Protein AF-A0A966SC51-F1 (afdb_monomer)

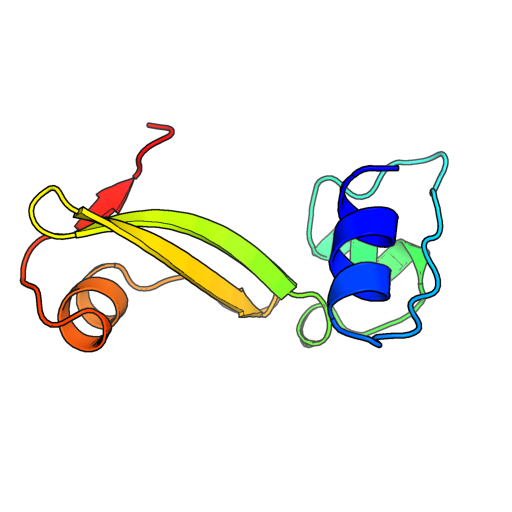Foldseek 3Di:
DVVCVVCVVVVHDDDDDDDPVDDPALVSVCVRVVHDQQPDWDWFWKAAVNRIDTDTHRSPDDDDQCVVNVVVVGGDIGHPVD

Sequence (82 aa):
MRVVEAARALGLNIDVRRFPDGTKTAQDAAAAIGVQVGQIVKSLVFAVDGEIVMAYVSGANQLDEKKLAAAAGGTKCSRVDA

pLDDT: mean 93.93, std 6.85, range [50.06, 97.94]

Structure (mmCIF, N/CA/C/O backbone):
data_AF-A0A966SC51-F1
#
_entry.id   AF-A0A966SC51-F1
#
loop_
_atom_site.group_PDB
_atom_site.id
_ato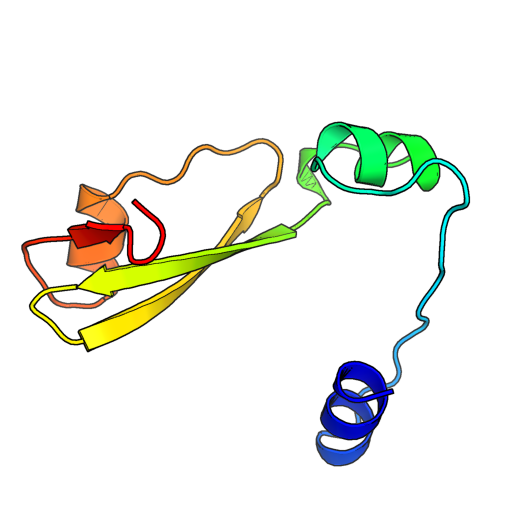m_site.type_symbol
_atom_site.label_atom_id
_atom_site.label_alt_id
_atom_site.label_comp_id
_atom_site.label_asym_id
_atom_site.label_entity_id
_atom_site.label_seq_id
_atom_site.pdbx_PDB_ins_code
_atom_site.Cart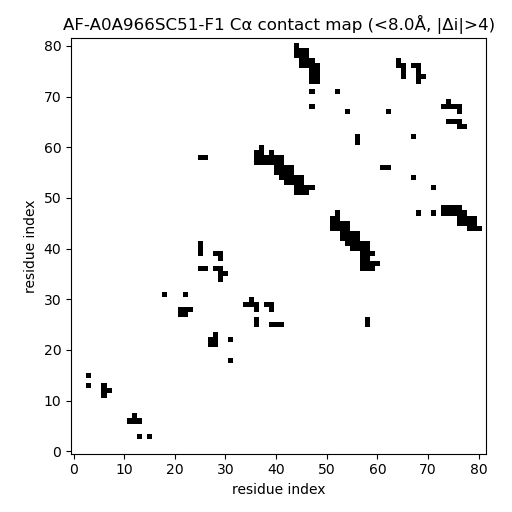n_x
_atom_site.Cartn_y
_atom_site.Cartn_z
_atom_site.occupancy
_atom_site.B_iso_or_equiv
_atom_site.auth_seq_id
_atom_site.auth_comp_id
_atom_site.auth_asym_id
_atom_site.auth_atom_id
_atom_site.pdbx_PDB_model_num
ATOM 1 N N . MET A 1 1 ? 19.570 -8.684 0.340 1.00 84.44 1 MET A N 1
ATOM 2 C CA . MET A 1 1 ? 18.657 -7.516 0.460 1.00 84.44 1 MET A CA 1
ATOM 3 C C . MET A 1 1 ? 17.424 -7.982 1.210 1.00 84.44 1 MET A C 1
ATOM 5 O O . MET A 1 1 ? 16.776 -8.891 0.708 1.00 84.44 1 MET A O 1
ATOM 9 N N . ARG A 1 2 ? 17.085 -7.368 2.356 1.00 95.31 2 ARG A N 1
ATOM 10 C CA . ARG A 1 2 ? 16.052 -7.875 3.288 1.00 95.31 2 ARG A CA 1
ATOM 11 C C . ARG A 1 2 ? 14.748 -8.339 2.619 1.00 95.31 2 ARG A C 1
ATOM 13 O O . ARG A 1 2 ? 14.276 -9.428 2.911 1.00 95.31 2 ARG A O 1
ATOM 20 N N . VAL A 1 3 ? 14.197 -7.570 1.674 1.00 94.88 3 VAL A N 1
ATOM 21 C CA . VAL A 1 3 ? 12.946 -7.951 0.983 1.00 94.88 3 VAL A CA 1
ATOM 22 C C . VAL A 1 3 ? 13.100 -9.147 0.025 1.00 94.88 3 VAL A C 1
ATOM 24 O O . VAL A 1 3 ? 12.187 -9.955 -0.080 1.00 94.88 3 VAL A O 1
ATOM 27 N N . VAL A 1 4 ? 14.260 -9.325 -0.620 1.00 96.50 4 VAL A N 1
ATOM 28 C CA . VAL A 1 4 ? 14.542 -10.511 -1.460 1.00 96.50 4 VAL A CA 1
ATOM 29 C C . VAL A 1 4 ? 14.728 -11.758 -0.603 1.00 96.50 4 VAL A C 1
ATOM 31 O O . VAL A 1 4 ? 14.259 -12.829 -0.973 1.00 96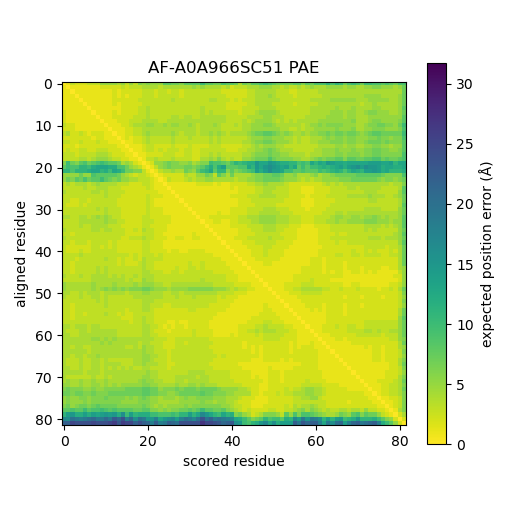.50 4 VAL A O 1
ATOM 34 N N . GLU A 1 5 ? 15.378 -11.626 0.552 1.00 96.31 5 GLU A N 1
ATOM 35 C CA . GLU A 1 5 ? 15.518 -12.728 1.511 1.00 96.31 5 GLU A CA 1
ATOM 36 C C . GLU A 1 5 ? 14.154 -13.164 2.056 1.00 96.31 5 GLU A C 1
ATOM 38 O O . GLU A 1 5 ? 13.855 -14.357 2.049 1.00 96.31 5 GLU A O 1
ATOM 43 N N . ALA A 1 6 ? 13.298 -12.209 2.436 1.00 96.88 6 ALA A N 1
ATOM 44 C CA . ALA A 1 6 ? 11.933 -12.488 2.878 1.00 96.88 6 ALA A CA 1
ATOM 45 C C . ALA A 1 6 ? 11.094 -13.172 1.783 1.00 96.88 6 ALA A C 1
ATOM 47 O O . ALA A 1 6 ? 10.431 -14.170 2.054 1.00 96.88 6 ALA A O 1
ATOM 48 N N . ALA A 1 7 ? 11.163 -12.692 0.535 1.00 97.12 7 ALA A N 1
ATOM 49 C CA . ALA A 1 7 ? 10.467 -13.317 -0.590 1.00 97.12 7 ALA A CA 1
ATOM 50 C C . ALA A 1 7 ? 10.945 -14.757 -0.833 1.00 97.12 7 ALA A C 1
ATOM 52 O O . ALA A 1 7 ? 10.125 -15.667 -0.948 1.00 97.12 7 ALA A O 1
ATOM 53 N N . ARG A 1 8 ? 12.265 -14.989 -0.822 1.00 96.88 8 ARG A N 1
ATOM 54 C CA . ARG A 1 8 ? 12.846 -16.330 -0.974 1.00 96.88 8 ARG A CA 1
ATOM 55 C C . ARG A 1 8 ? 12.397 -17.278 0.138 1.00 96.88 8 ARG A C 1
ATOM 57 O O . ARG A 1 8 ? 12.084 -18.426 -0.159 1.00 96.88 8 ARG A O 1
ATOM 64 N N . ALA A 1 9 ? 12.354 -16.819 1.390 1.00 97.94 9 ALA A N 1
ATOM 65 C CA . ALA A 1 9 ? 11.890 -17.630 2.519 1.00 97.94 9 ALA A CA 1
ATOM 66 C C . ALA A 1 9 ? 10.424 -18.078 2.364 1.00 97.94 9 ALA A C 1
ATOM 68 O O . ALA A 1 9 ? 10.051 -19.136 2.859 1.00 97.94 9 ALA A O 1
ATOM 69 N N . LEU A 1 10 ? 9.616 -17.301 1.634 1.00 97.62 10 LEU A N 1
ATOM 70 C CA . LEU A 1 10 ? 8.227 -17.617 1.290 1.00 97.62 10 LEU A CA 1
ATOM 71 C C . LEU A 1 10 ? 8.080 -18.373 -0.046 1.00 97.62 10 LEU A C 1
ATOM 73 O O . LEU A 1 10 ? 6.961 -18.590 -0.501 1.00 97.62 10 LEU A O 1
ATOM 77 N N . GLY A 1 11 ? 9.183 -18.753 -0.703 1.00 97.88 11 GLY A N 1
ATOM 78 C CA . GLY A 1 11 ? 9.157 -19.426 -2.008 1.00 97.88 11 GLY A CA 1
ATOM 79 C C . GLY A 1 11 ? 8.752 -18.524 -3.182 1.00 97.88 11 GLY A C 1
ATOM 80 O O . GLY A 1 11 ? 8.439 -19.024 -4.260 1.00 97.88 11 GLY A O 1
ATOM 81 N N . LEU A 1 12 ? 8.756 -17.201 -2.996 1.00 97.69 12 LEU A N 1
ATOM 82 C CA . LEU A 1 12 ? 8.403 -16.233 -4.030 1.00 97.69 12 LEU A CA 1
ATOM 83 C C . LEU A 1 12 ? 9.636 -15.845 -4.845 1.00 97.69 12 LEU A C 1
ATOM 85 O O . LEU A 1 12 ? 10.676 -15.469 -4.299 1.00 97.69 12 LEU A O 1
ATOM 89 N N . ASN A 1 13 ? 9.494 -15.876 -6.168 1.00 95.19 13 ASN A N 1
ATOM 90 C CA . ASN A 1 13 ? 10.489 -15.332 -7.081 1.00 95.19 13 ASN A CA 1
ATOM 91 C C . ASN A 1 13 ? 10.114 -13.890 -7.449 1.00 95.19 13 ASN A C 1
ATOM 93 O O . ASN A 1 13 ? 9.062 -13.664 -8.046 1.00 95.19 13 ASN A O 1
ATOM 97 N N . ILE A 1 14 ? 10.961 -12.925 -7.085 1.00 95.88 14 ILE A N 1
ATOM 98 C CA . ILE A 1 14 ? 10.7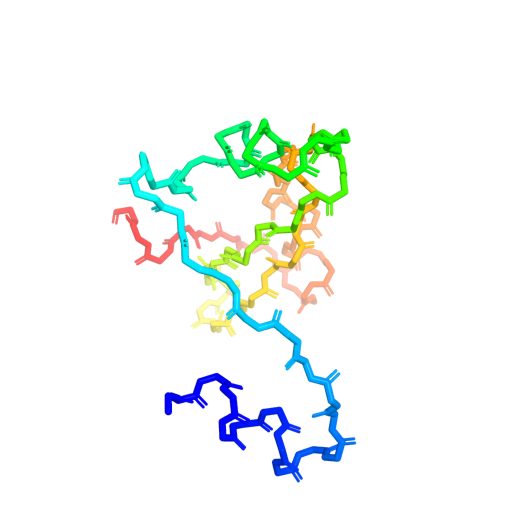47 -11.499 -7.359 1.00 95.88 14 ILE A CA 1
ATOM 99 C C . ILE A 1 14 ? 11.943 -10.905 -8.103 1.00 95.88 14 ILE A C 1
ATOM 101 O O . ILE A 1 14 ? 13.092 -11.225 -7.803 1.00 95.88 14 ILE A O 1
ATOM 105 N N . ASP A 1 15 ? 11.667 -9.997 -9.037 1.00 93.25 15 ASP A N 1
ATOM 106 C CA . ASP A 1 15 ? 12.673 -9.186 -9.725 1.00 93.25 15 ASP A CA 1
ATOM 107 C C . ASP A 1 15 ? 12.686 -7.779 -9.117 1.00 93.25 15 ASP A C 1
ATOM 109 O O . ASP A 1 15 ? 11.700 -7.045 -9.206 1.00 93.25 15 ASP A O 1
ATOM 113 N N . VAL A 1 16 ? 13.790 -7.407 -8.463 1.00 93.19 16 VAL A N 1
ATOM 114 C CA . VAL A 1 16 ? 13.929 -6.086 -7.841 1.00 93.19 16 VAL A CA 1
ATOM 115 C C . VAL A 1 16 ? 14.846 -5.207 -8.672 1.00 93.19 16 VAL A C 1
ATOM 117 O O . VAL A 1 16 ? 16.046 -5.456 -8.774 1.00 93.19 16 VAL A O 1
ATOM 120 N N . ARG A 1 17 ? 14.283 -4.108 -9.177 1.00 91.69 17 ARG A N 1
ATOM 121 C CA . ARG A 1 17 ? 14.986 -3.098 -9.972 1.00 91.69 17 ARG A CA 1
ATOM 122 C C . ARG A 1 17 ? 15.185 -1.818 -9.169 1.00 91.69 17 ARG A C 1
ATOM 124 O O . ARG A 1 17 ? 14.338 -1.440 -8.362 1.00 91.69 17 ARG A O 1
ATOM 131 N N . ARG A 1 18 ? 16.314 -1.147 -9.397 1.00 90.44 18 ARG A N 1
ATOM 132 C CA . ARG A 1 18 ? 16.618 0.177 -8.839 1.00 90.44 18 ARG A CA 1
ATOM 133 C C . ARG A 1 18 ? 16.628 1.192 -9.971 1.00 90.44 18 ARG A C 1
ATOM 135 O O . ARG A 1 18 ? 17.218 0.920 -11.011 1.00 90.44 18 ARG A O 1
ATOM 142 N N . PHE A 1 19 ? 16.012 2.345 -9.745 1.00 89.31 19 PHE A N 1
ATOM 143 C CA . PHE A 1 19 ? 15.916 3.418 -10.732 1.00 89.31 19 PHE A CA 1
ATOM 144 C C . PHE A 1 19 ? 16.749 4.620 -10.270 1.00 89.31 19 PHE A C 1
ATOM 146 O O . PHE A 1 19 ? 16.644 4.988 -9.096 1.00 89.31 19 PHE A O 1
ATOM 153 N N . PRO A 1 20 ? 17.583 5.207 -11.147 1.00 82.88 20 PRO A N 1
ATOM 154 C CA . PRO A 1 20 ? 18.507 6.283 -10.780 1.00 82.88 20 PRO A CA 1
ATOM 155 C C . PRO A 1 20 ? 17.789 7.567 -10.347 1.00 82.88 20 PRO A C 1
ATOM 157 O O . PRO A 1 20 ? 18.218 8.194 -9.382 1.00 82.88 20 PRO A O 1
ATOM 160 N N . ASP A 1 21 ? 16.654 7.894 -10.971 1.00 79.94 21 ASP A N 1
ATOM 161 C CA . ASP A 1 21 ? 15.849 9.083 -10.641 1.00 79.94 21 ASP A CA 1
ATOM 162 C C . ASP A 1 21 ? 14.995 8.901 -9.368 1.00 79.94 21 ASP A C 1
ATOM 164 O O . ASP A 1 21 ? 14.379 9.839 -8.862 1.00 79.94 21 ASP A O 1
ATOM 168 N N . GLY A 1 22 ? 15.004 7.691 -8.797 1.00 79.94 22 GLY A N 1
ATOM 169 C CA . GLY A 1 22 ? 14.220 7.320 -7.626 1.00 79.94 22 GLY A CA 1
ATOM 170 C C . GLY A 1 22 ? 12.746 7.039 -7.935 1.00 79.94 22 GLY A C 1
ATOM 171 O O . GLY A 1 22 ? 12.233 7.298 -9.015 1.00 79.94 22 GLY A O 1
ATOM 172 N N . THR A 1 23 ? 12.055 6.457 -6.956 1.00 89.50 23 THR A N 1
ATOM 173 C CA . THR A 1 23 ? 10.644 6.041 -7.054 1.00 89.50 23 THR A CA 1
ATOM 174 C C . THR A 1 23 ? 9.886 6.431 -5.784 1.00 89.50 23 THR A C 1
ATOM 176 O O . THR A 1 23 ? 9.195 5.622 -5.167 1.00 89.50 23 THR A O 1
ATOM 179 N N . LYS A 1 24 ? 10.088 7.679 -5.332 1.00 89.56 24 LYS A N 1
ATOM 180 C CA . LYS A 1 24 ? 9.565 8.175 -4.046 1.00 89.56 24 LYS A CA 1
ATOM 181 C C . LYS A 1 24 ? 8.044 8.317 -4.048 1.00 89.56 24 LYS A C 1
ATOM 183 O O . LYS A 1 24 ? 7.426 8.138 -3.001 1.00 89.56 24 LYS A O 1
ATOM 188 N N . THR A 1 25 ? 7.445 8.630 -5.195 1.00 92.69 25 THR A N 1
ATOM 189 C CA . THR A 1 25 ? 5.989 8.653 -5.366 1.00 92.69 25 THR A CA 1
ATOM 190 C C . THR A 1 25 ? 5.515 7.497 -6.245 1.00 92.69 25 THR A C 1
ATOM 192 O O . THR A 1 25 ? 6.283 6.906 -7.008 1.00 92.69 25 THR A O 1
ATOM 195 N N . ALA A 1 26 ? 4.221 7.174 -6.160 1.00 94.88 26 ALA A N 1
ATOM 196 C CA . ALA A 1 26 ? 3.625 6.173 -7.040 1.00 94.88 26 ALA A CA 1
ATOM 197 C C . ALA A 1 26 ? 3.675 6.611 -8.514 1.00 94.88 26 ALA A C 1
ATOM 199 O O . ALA A 1 26 ? 3.815 5.771 -9.397 1.00 94.88 26 ALA A O 1
ATOM 200 N N . GLN A 1 27 ? 3.588 7.916 -8.774 1.00 95.19 27 GLN A N 1
ATOM 201 C CA . GLN A 1 27 ? 3.714 8.510 -10.099 1.00 95.19 27 GLN A CA 1
ATOM 202 C C . GLN A 1 27 ? 5.122 8.302 -10.665 1.00 95.19 27 GLN A C 1
ATOM 204 O O . GLN A 1 27 ? 5.242 7.806 -11.782 1.00 95.19 27 GLN A O 1
ATOM 209 N N . ASP A 1 28 ? 6.167 8.590 -9.881 1.00 94.19 28 ASP A N 1
ATOM 210 C CA . ASP A 1 28 ? 7.560 8.378 -10.304 1.00 94.19 28 ASP A CA 1
ATOM 211 C C . ASP A 1 28 ? 7.815 6.897 -10.602 1.00 94.19 28 ASP A C 1
ATOM 213 O O . ASP A 1 28 ? 8.382 6.544 -11.634 1.00 94.19 28 ASP A O 1
ATOM 217 N N . ALA A 1 29 ? 7.335 6.011 -9.721 1.00 94.75 29 ALA A N 1
ATOM 218 C CA . ALA A 1 29 ? 7.451 4.568 -9.903 1.00 94.75 29 ALA A CA 1
ATOM 219 C C . ALA A 1 29 ? 6.754 4.087 -11.182 1.00 94.75 29 ALA A C 1
ATOM 221 O O . ALA A 1 29 ? 7.328 3.301 -11.930 1.00 94.75 29 ALA A O 1
ATOM 222 N N . ALA A 1 30 ? 5.537 4.570 -11.443 1.00 95.75 30 ALA A N 1
ATOM 223 C CA . ALA A 1 30 ? 4.769 4.212 -12.629 1.00 95.75 30 ALA A CA 1
ATOM 224 C C . ALA A 1 30 ? 5.452 4.685 -13.918 1.00 95.75 30 ALA A C 1
ATOM 226 O O . ALA A 1 30 ? 5.572 3.908 -14.866 1.00 95.75 30 ALA A O 1
ATOM 227 N N . ALA A 1 31 ? 5.950 5.925 -13.925 1.00 94.56 31 ALA A N 1
ATOM 228 C CA . ALA A 1 31 ? 6.692 6.491 -15.045 1.00 94.56 31 ALA A CA 1
ATOM 229 C C . ALA A 1 31 ? 7.978 5.699 -15.330 1.00 94.56 31 ALA A C 1
ATOM 231 O O . ALA A 1 31 ? 8.252 5.374 -16.483 1.00 94.56 31 ALA A O 1
ATOM 232 N N . ALA A 1 32 ? 8.716 5.310 -14.286 1.00 94.44 32 ALA A N 1
ATOM 233 C CA . ALA A 1 32 ? 9.977 4.583 -14.412 1.00 94.44 32 ALA A CA 1
ATOM 234 C C . ALA A 1 32 ? 9.839 3.184 -15.047 1.00 94.44 32 ALA A C 1
ATOM 236 O O . ALA A 1 32 ? 10.795 2.687 -15.642 1.00 94.44 32 ALA A O 1
ATOM 237 N N . ILE A 1 33 ? 8.668 2.543 -14.934 1.00 94.00 33 ILE A N 1
ATOM 238 C CA . ILE A 1 33 ? 8.412 1.204 -15.499 1.00 94.00 33 ILE A CA 1
ATOM 239 C C . ILE A 1 33 ? 7.364 1.184 -16.618 1.00 94.00 33 ILE A C 1
ATOM 241 O O . ILE A 1 33 ? 7.058 0.110 -17.132 1.00 94.00 33 ILE A O 1
ATOM 245 N N . GLY A 1 34 ? 6.828 2.345 -17.009 1.00 95.12 34 GLY A N 1
ATOM 246 C CA . GLY A 1 34 ? 5.885 2.477 -18.122 1.00 95.12 34 GLY A CA 1
ATOM 247 C C . GLY A 1 34 ? 4.511 1.849 -17.869 1.00 95.12 34 GLY A C 1
ATOM 248 O O . GLY A 1 34 ? 3.929 1.266 -18.781 1.00 95.12 34 GLY A O 1
ATOM 249 N N . VAL A 1 35 ? 3.990 1.942 -16.642 1.00 97.31 35 VAL A N 1
ATOM 250 C CA . VAL A 1 35 ? 2.674 1.387 -16.264 1.00 97.31 35 VAL A CA 1
ATOM 251 C C . VAL A 1 35 ? 1.714 2.475 -15.796 1.00 97.31 35 VAL A C 1
ATOM 253 O O . VAL A 1 35 ? 2.102 3.616 -15.552 1.00 97.3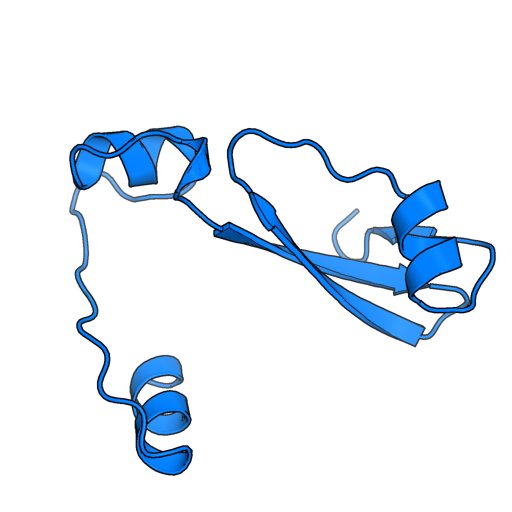1 35 VAL A O 1
ATOM 256 N N . GLN A 1 36 ? 0.439 2.127 -15.628 1.00 97.88 36 GLN A N 1
ATOM 257 C CA . GLN A 1 36 ? -0.522 3.035 -15.007 1.00 97.88 36 GLN A CA 1
ATOM 258 C C . GLN A 1 36 ? -0.252 3.153 -13.502 1.00 97.88 36 GLN A C 1
ATOM 260 O O . GLN A 1 36 ? 0.032 2.158 -12.836 1.00 97.88 36 GLN A O 1
ATOM 265 N N . VAL A 1 37 ? -0.438 4.346 -12.925 1.00 97.56 37 VAL A N 1
ATOM 266 C CA . VAL A 1 37 ? -0.242 4.583 -11.477 1.00 97.56 37 VAL A CA 1
ATOM 267 C C . VAL A 1 37 ? -1.081 3.649 -10.596 1.00 97.56 37 VAL A C 1
ATOM 269 O O . VAL A 1 37 ? -0.666 3.285 -9.498 1.00 97.56 37 VAL A O 1
ATOM 272 N N . GLY A 1 38 ? -2.234 3.198 -11.101 1.00 97.50 38 GLY A N 1
ATOM 273 C CA . GLY A 1 38 ? -3.100 2.235 -10.424 1.00 97.50 38 GLY A CA 1
ATOM 274 C C . GLY A 1 38 ? -2.457 0.864 -10.184 1.00 97.50 38 GLY A C 1
ATOM 275 O O . GLY A 1 38 ? -2.867 0.158 -9.264 1.00 97.50 38 GLY A O 1
ATOM 276 N N . GLN A 1 39 ? -1.431 0.517 -10.965 1.00 97.56 39 GLN A N 1
ATOM 277 C CA . GLN A 1 39 ? -0.675 -0.733 -10.859 1.00 97.56 39 GLN A CA 1
ATOM 278 C C . GLN A 1 39 ? 0.467 -0.653 -9.837 1.00 97.56 39 GLN A C 1
ATOM 280 O O . GLN A 1 39 ? 1.079 -1.673 -9.525 1.00 97.56 39 GLN A O 1
ATOM 285 N N . ILE A 1 40 ? 0.757 0.535 -9.299 1.00 97.44 40 ILE A N 1
ATOM 286 C CA . ILE A 1 40 ? 1.703 0.700 -8.195 1.00 97.44 40 ILE A CA 1
ATOM 287 C C . ILE A 1 40 ? 0.962 0.504 -6.876 1.00 97.44 40 ILE A C 1
ATOM 289 O O . ILE A 1 40 ? -0.141 1.014 -6.701 1.00 97.44 40 ILE A O 1
ATOM 293 N N . VAL A 1 41 ? 1.568 -0.206 -5.926 1.00 97.25 41 VAL A N 1
ATOM 294 C CA . VAL A 1 41 ? 1.023 -0.384 -4.574 1.00 97.25 41 VAL A CA 1
ATOM 295 C C . VAL A 1 41 ? 1.859 0.415 -3.579 1.00 97.25 41 VAL A C 1
ATOM 297 O O . VAL A 1 41 ? 3.084 0.324 -3.566 1.00 97.25 41 VAL A O 1
ATOM 300 N N . LYS A 1 42 ? 1.186 1.189 -2.728 1.00 94.50 42 LYS A N 1
ATOM 301 C CA . LYS A 1 42 ? 1.750 1.855 -1.553 1.00 94.50 42 LYS A CA 1
ATOM 302 C C . LYS A 1 42 ? 1.516 0.972 -0.335 1.00 94.50 42 LYS A C 1
ATOM 304 O O . LYS A 1 42 ? 0.382 0.556 -0.102 1.00 94.50 42 LYS A O 1
ATOM 309 N N . SER A 1 43 ? 2.559 0.743 0.449 1.00 94.81 43 SER A N 1
ATOM 310 C CA . SER A 1 43 ? 2.454 0.143 1.780 1.00 94.81 43 SER A CA 1
ATOM 311 C C . SER A 1 43 ? 2.444 1.274 2.800 1.00 94.81 43 SER A C 1
ATOM 313 O O . SER A 1 43 ? 3.451 1.964 2.947 1.00 94.81 43 SER A O 1
ATOM 315 N N . LEU A 1 44 ? 1.312 1.505 3.458 1.00 94.50 44 LEU A N 1
ATOM 316 C CA . LEU A 1 44 ? 1.159 2.572 4.447 1.00 94.50 44 LEU A CA 1
ATOM 317 C C . LEU A 1 44 ? 0.947 1.967 5.834 1.00 94.50 44 LEU A C 1
ATOM 319 O O . LEU A 1 44 ? 0.203 0.997 5.963 1.00 94.50 44 LEU A O 1
ATOM 323 N N . VAL A 1 45 ? 1.572 2.541 6.859 1.00 95.44 45 VAL A N 1
ATOM 324 C CA . VAL A 1 45 ? 1.488 2.047 8.241 1.00 95.44 45 VAL A CA 1
ATOM 325 C C . VAL A 1 45 ? 0.615 2.989 9.066 1.00 95.44 45 VAL A C 1
ATOM 327 O O . VAL A 1 45 ? 0.830 4.199 9.066 1.00 95.44 45 VAL A O 1
ATOM 330 N N . PHE A 1 46 ? -0.375 2.429 9.756 1.00 96.44 46 PHE A N 1
ATOM 331 C CA . PHE A 1 46 ? -1.329 3.145 10.607 1.00 96.44 46 PHE A CA 1
ATOM 332 C C . PHE A 1 46 ? -1.436 2.455 11.967 1.00 96.44 46 PHE A C 1
ATOM 334 O O . PHE A 1 46 ? -1.064 1.293 12.111 1.00 96.44 46 PHE A O 1
ATOM 341 N N . ALA A 1 47 ? -1.958 3.170 12.955 1.00 97.44 47 ALA A N 1
ATOM 342 C CA . ALA A 1 47 ? -2.430 2.592 14.200 1.00 97.44 47 ALA A CA 1
ATOM 343 C C . ALA A 1 47 ? -3.962 2.597 14.187 1.00 97.44 47 ALA A C 1
ATOM 345 O O . ALA A 1 47 ? -4.568 3.641 13.937 1.00 97.44 47 ALA A O 1
ATOM 346 N N . VAL A 1 48 ? -4.584 1.450 14.450 1.00 97.75 48 VAL A N 1
ATOM 347 C CA . VAL A 1 48 ? -6.032 1.320 14.641 1.00 97.75 48 VAL A CA 1
ATOM 348 C C . VAL A 1 48 ? -6.282 0.885 16.075 1.00 97.75 48 VAL A C 1
ATOM 350 O O . VAL A 1 48 ? -5.826 -0.174 16.483 1.00 97.75 48 VAL A O 1
ATOM 353 N N . ASP A 1 49 ? -6.950 1.737 16.852 1.00 96.62 49 ASP A N 1
ATOM 354 C CA . ASP A 1 49 ? -7.211 1.530 18.284 1.00 96.62 49 ASP A CA 1
ATOM 355 C C . ASP A 1 49 ? -5.956 1.134 19.101 1.00 96.62 49 ASP A C 1
ATOM 357 O O . ASP A 1 49 ? -6.036 0.427 20.099 1.00 96.62 49 ASP A O 1
ATOM 361 N N . GLY A 1 50 ? -4.784 1.634 18.690 1.00 94.44 50 GLY A N 1
ATOM 362 C CA . GLY A 1 50 ? -3.489 1.368 19.330 1.00 94.44 50 GLY A CA 1
ATOM 363 C C . GLY A 1 50 ? -2.679 0.228 18.701 1.00 94.44 50 GLY A C 1
ATOM 364 O O . GLY A 1 50 ? -1.478 0.151 18.949 1.00 94.44 50 GLY A O 1
ATOM 365 N N . GLU A 1 51 ? -3.285 -0.590 17.840 1.00 96.44 51 GLU A N 1
ATOM 366 C CA . GLU A 1 51 ? -2.620 -1.699 17.147 1.00 96.44 51 GLU A CA 1
ATOM 367 C C . GLU A 1 51 ? -2.041 -1.265 15.797 1.00 96.44 51 GLU A C 1
ATOM 369 O O . GLU A 1 51 ? -2.685 -0.550 15.025 1.00 96.44 51 GLU A O 1
ATOM 374 N N . ILE A 1 52 ? -0.823 -1.713 15.479 1.00 96.88 52 ILE A N 1
ATOM 375 C CA . ILE A 1 52 ? -0.161 -1.373 14.214 1.00 96.88 52 ILE A CA 1
ATOM 376 C C . ILE A 1 52 ? -0.731 -2.214 13.075 1.00 96.88 52 ILE A C 1
ATOM 378 O O . ILE A 1 52 ? -0.676 -3.443 13.090 1.00 96.88 52 ILE A O 1
ATOM 382 N N . VAL A 1 53 ? -1.199 -1.533 12.034 1.00 96.25 53 VAL A N 1
ATOM 383 C CA . VAL A 1 53 ? -1.727 -2.140 10.814 1.00 96.25 53 VAL A CA 1
ATOM 384 C C . VAL A 1 53 ? -0.987 -1.620 9.584 1.00 96.25 53 VAL A C 1
ATOM 386 O O . VAL A 1 53 ? -0.523 -0.479 9.540 1.00 96.25 53 VAL A O 1
ATOM 389 N N . MET A 1 54 ? -0.900 -2.455 8.549 1.00 96.12 54 MET A N 1
ATOM 390 C CA . MET A 1 54 ? -0.359 -2.076 7.245 1.00 96.12 54 MET A CA 1
ATOM 391 C C . MET A 1 54 ? -1.454 -2.165 6.185 1.00 96.12 54 MET A C 1
ATOM 393 O O . MET A 1 54 ? -2.088 -3.205 6.020 1.00 96.12 54 MET A O 1
ATOM 397 N N . ALA A 1 55 ? -1.644 -1.080 5.440 1.00 96.12 55 ALA A N 1
ATOM 398 C CA . ALA A 1 55 ? -2.581 -1.003 4.332 1.00 96.12 55 ALA A CA 1
ATOM 399 C C . ALA A 1 55 ? -1.834 -1.028 2.995 1.00 96.12 55 ALA A C 1
ATOM 401 O O . ALA A 1 55 ? -0.944 -0.209 2.752 1.00 96.12 55 ALA A O 1
ATOM 402 N N . TYR A 1 56 ? -2.244 -1.933 2.106 1.00 96.62 56 TYR A N 1
ATOM 403 C CA . TYR A 1 56 ? -1.823 -1.938 0.707 1.00 96.62 56 TYR A CA 1
ATOM 404 C C . TYR A 1 56 ? -2.829 -1.154 -0.133 1.00 96.62 56 TYR A C 1
ATOM 406 O O . TYR A 1 56 ? -3.993 -1.533 -0.246 1.00 96.62 56 TYR A O 1
ATOM 414 N N . VAL A 1 57 ? -2.385 -0.041 -0.715 1.00 96.75 57 VAL A N 1
ATOM 415 C CA . VAL A 1 57 ? -3.255 0.908 -1.422 1.00 96.75 57 VAL A CA 1
ATOM 416 C C . VAL A 1 57 ? -2.729 1.142 -2.827 1.00 96.75 57 VAL A C 1
ATOM 418 O O . VAL A 1 57 ? -1.560 1.477 -3.001 1.00 96.75 57 VAL A O 1
ATOM 421 N N . SER A 1 58 ? -3.594 1.024 -3.834 1.00 97.81 58 SER A N 1
ATOM 422 C CA . SER A 1 58 ? -3.250 1.412 -5.206 1.00 97.81 58 SER A CA 1
ATOM 423 C C . SER A 1 58 ? -2.725 2.854 -5.262 1.00 97.81 58 SER A C 1
ATOM 425 O O . SER A 1 58 ? -3.215 3.741 -4.559 1.00 97.81 58 SER A O 1
ATOM 427 N N . GLY A 1 59 ? -1.748 3.115 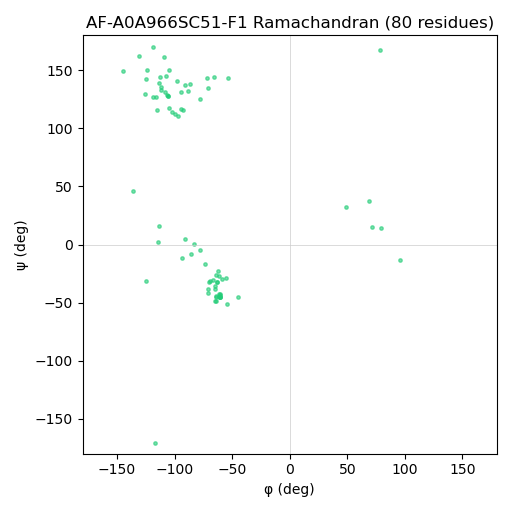-6.125 1.00 96.44 59 GLY A N 1
ATOM 428 C CA . GLY A 1 59 ? -1.178 4.437 -6.352 1.00 96.44 59 GLY A CA 1
ATOM 429 C C . GLY A 1 59 ? -2.222 5.457 -6.805 1.00 96.44 59 GLY A C 1
ATOM 430 O O . GLY A 1 59 ? -2.111 6.626 -6.443 1.00 96.44 59 GLY A O 1
ATOM 431 N N . ALA A 1 60 ? -3.271 5.001 -7.500 1.00 96.81 60 ALA A N 1
ATOM 432 C CA . ALA A 1 60 ? -4.404 5.823 -7.925 1.00 96.81 60 ALA A CA 1
ATOM 433 C C . ALA A 1 60 ? -5.358 6.208 -6.778 1.00 96.81 60 ALA A C 1
ATOM 435 O O . ALA A 1 60 ? -6.146 7.139 -6.926 1.00 96.81 60 ALA A O 1
ATOM 436 N N . ASN A 1 61 ? -5.288 5.518 -5.635 1.00 96.81 61 ASN A N 1
ATOM 437 C CA . ASN A 1 61 ? -6.240 5.684 -4.542 1.00 96.81 61 ASN A CA 1
ATOM 438 C C . ASN A 1 61 ? -5.641 6.477 -3.380 1.00 96.81 61 ASN A C 1
ATOM 440 O O . ASN A 1 61 ? -4.446 6.396 -3.077 1.00 96.81 61 ASN A O 1
ATOM 444 N N . GLN A 1 62 ? -6.504 7.196 -2.670 1.00 94.69 62 GLN A N 1
ATOM 445 C CA . GLN A 1 62 ? -6.205 7.722 -1.342 1.00 94.69 62 GLN A CA 1
ATOM 446 C C . GLN A 1 62 ? -6.801 6.785 -0.294 1.00 94.69 62 GLN A C 1
ATOM 448 O O . GLN A 1 62 ? -7.883 6.231 -0.492 1.00 94.69 62 GLN A O 1
ATOM 453 N N . LEU A 1 63 ? -6.067 6.572 0.796 1.00 95.56 63 LEU A N 1
ATOM 454 C CA . LEU A 1 63 ? -6.570 5.775 1.905 1.00 95.56 63 LEU A CA 1
ATOM 455 C C . LEU A 1 63 ? -7.677 6.552 2.626 1.00 95.56 63 LEU A C 1
ATOM 457 O O . LEU A 1 63 ? -7.509 7.728 2.935 1.00 95.56 63 LEU A O 1
ATOM 461 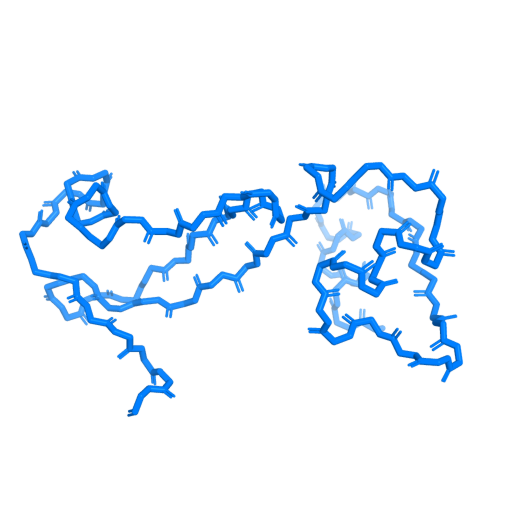N N . ASP A 1 64 ? -8.771 5.864 2.928 1.00 96.56 64 ASP A N 1
ATOM 462 C CA . ASP A 1 64 ? -9.823 6.344 3.817 1.00 96.56 64 ASP A CA 1
ATOM 463 C C . ASP A 1 64 ? -9.620 5.713 5.202 1.00 96.56 64 ASP A C 1
ATOM 465 O O . ASP A 1 64 ? -9.751 4.498 5.367 1.00 96.56 64 ASP A O 1
ATOM 469 N N . GLU A 1 65 ? -9.272 6.535 6.190 1.00 95.94 65 GLU A N 1
ATOM 470 C CA . GLU A 1 65 ? -8.946 6.094 7.552 1.00 95.94 65 GLU A CA 1
ATOM 471 C C . GLU A 1 65 ? -10.132 5.436 8.267 1.00 95.94 65 GLU A C 1
ATOM 473 O O . GLU A 1 65 ? -9.939 4.498 9.038 1.00 95.94 65 GLU A O 1
ATOM 478 N N . LYS A 1 66 ? -11.369 5.865 7.981 1.00 96.25 66 LYS A N 1
ATOM 479 C CA . LYS A 1 66 ? -12.569 5.253 8.571 1.00 96.25 66 LYS A CA 1
ATOM 480 C C . LYS A 1 66 ? -12.801 3.867 7.991 1.00 96.25 66 LYS A C 1
ATOM 482 O O . LYS A 1 66 ? -13.108 2.935 8.731 1.00 96.25 66 LYS A O 1
ATOM 487 N N . LYS A 1 67 ? -12.622 3.715 6.674 1.00 97.06 67 LYS A N 1
ATOM 488 C CA . LYS A 1 67 ? -12.697 2.400 6.022 1.00 97.06 67 LYS A CA 1
ATOM 489 C C . LYS A 1 67 ? -11.576 1.480 6.492 1.00 97.06 67 LYS A C 1
ATOM 491 O O . LYS A 1 67 ? -11.840 0.299 6.686 1.00 97.06 67 LYS A O 1
ATOM 496 N N . LEU A 1 68 ? -10.363 2.002 6.702 1.00 97.31 68 LEU A N 1
ATOM 497 C CA . LEU A 1 68 ? -9.261 1.215 7.257 1.00 97.31 68 LEU A CA 1
ATOM 498 C C . LEU A 1 68 ? -9.567 0.754 8.684 1.00 97.31 68 LEU A C 1
ATOM 500 O O . LEU A 1 68 ? -9.423 -0.432 8.956 1.00 97.31 68 LEU A O 1
ATOM 504 N N . ALA A 1 69 ? -10.024 1.657 9.561 1.00 97.44 69 ALA A N 1
ATOM 505 C CA . ALA A 1 69 ? -10.409 1.305 10.927 1.00 97.44 69 ALA A CA 1
ATOM 506 C C . ALA A 1 69 ? -11.448 0.177 10.925 1.00 97.44 69 ALA A C 1
ATOM 508 O O . ALA A 1 69 ? -11.219 -0.868 11.528 1.00 97.44 69 ALA A O 1
ATOM 509 N N . ALA A 1 70 ? -12.525 0.342 10.150 1.00 97.62 70 ALA A N 1
ATOM 510 C CA . ALA A 1 70 ? -13.577 -0.662 10.036 1.00 97.62 70 ALA A CA 1
ATOM 511 C C . ALA A 1 70 ? -13.061 -2.003 9.481 1.00 97.62 70 ALA A C 1
ATOM 513 O O . ALA A 1 70 ? -13.405 -3.057 10.009 1.00 97.62 70 ALA A O 1
ATOM 514 N N . ALA A 1 71 ? -12.213 -1.983 8.445 1.00 96.75 71 ALA A N 1
ATOM 515 C CA . ALA A 1 71 ? -11.637 -3.194 7.855 1.00 96.75 71 ALA A CA 1
ATOM 516 C C . ALA A 1 71 ? -10.674 -3.925 8.806 1.00 96.75 71 ALA A C 1
ATOM 518 O O . ALA A 1 71 ? -10.572 -5.148 8.752 1.00 96.75 71 ALA A O 1
ATOM 519 N N . ALA A 1 72 ? -9.990 -3.184 9.680 1.00 96.44 72 ALA A N 1
ATOM 520 C CA . ALA A 1 72 ? -9.130 -3.724 10.727 1.00 96.44 72 ALA A CA 1
ATOM 521 C C . ALA A 1 72 ? -9.901 -4.142 11.997 1.00 96.44 72 ALA A C 1
ATOM 523 O O . ALA A 1 72 ? -9.287 -4.613 12.949 1.00 96.44 72 ALA A O 1
ATOM 524 N N . GLY A 1 73 ? -11.232 -3.990 12.023 1.00 96.69 73 GLY A N 1
ATOM 525 C CA . GLY A 1 73 ? -12.073 -4.352 13.169 1.00 96.69 73 GLY A CA 1
ATOM 526 C C . GLY A 1 73 ? -12.082 -3.327 14.308 1.00 96.69 73 GLY A C 1
ATOM 527 O O . GLY A 1 73 ? -12.549 -3.649 15.397 1.00 96.69 73 GLY A O 1
ATOM 528 N N . GLY A 1 74 ? -11.586 -2.113 14.065 1.00 96.31 74 GLY A N 1
ATOM 529 C CA . GLY A 1 74 ? -11.538 -1.020 15.033 1.00 96.31 74 GLY A CA 1
ATOM 530 C C . GLY A 1 74 ? -12.370 0.198 14.632 1.00 96.31 74 GLY A C 1
ATOM 531 O O . GLY A 1 74 ? -13.145 0.185 13.672 1.00 96.31 74 GLY A O 1
ATOM 532 N N . THR A 1 75 ? -12.208 1.282 15.386 1.00 95.56 75 THR A N 1
ATOM 533 C CA . THR A 1 75 ? -13.037 2.493 15.269 1.00 95.56 75 THR A CA 1
ATOM 534 C C . THR A 1 75 ? -12.240 3.769 15.040 1.00 95.56 75 THR A C 1
ATOM 536 O O . THR A 1 75 ? -12.719 4.672 14.348 1.00 95.56 75 THR A O 1
ATOM 539 N N . LYS A 1 76 ? -11.017 3.855 15.569 1.00 95.19 76 LYS A N 1
ATOM 540 C CA . LYS A 1 76 ? -10.148 5.018 15.425 1.00 95.19 76 LYS A CA 1
ATOM 541 C C . LYS A 1 76 ? -8.872 4.624 14.706 1.00 95.19 76 LYS A C 1
ATOM 543 O O . LYS A 1 76 ? -8.163 3.724 15.132 1.00 95.19 76 LYS A O 1
ATOM 548 N N . CYS A 1 77 ? -8.561 5.348 13.641 1.00 96.56 77 CYS A N 1
ATOM 549 C CA . CYS A 1 77 ? -7.318 5.212 12.898 1.00 96.56 77 CYS A CA 1
ATOM 550 C C . CYS A 1 77 ? -6.479 6.484 13.070 1.00 96.56 77 CYS A C 1
ATOM 552 O O . CYS A 1 77 ? -7.024 7.585 13.146 1.00 96.56 77 CYS A O 1
ATOM 554 N N . SER A 1 78 ? -5.161 6.333 13.139 1.00 94.19 78 SER A N 1
ATOM 555 C CA . SER A 1 78 ? -4.200 7.435 13.133 1.00 94.19 78 SER A CA 1
ATOM 556 C C . SER A 1 78 ? -2.932 7.041 12.390 1.00 94.19 78 SER A C 1
ATOM 558 O O . SER A 1 78 ? -2.526 5.878 12.401 1.00 94.19 78 SER A O 1
ATOM 560 N N . ARG A 1 79 ? -2.276 8.013 11.762 1.00 90.06 79 ARG A N 1
ATOM 561 C CA . ARG A 1 79 ? -0.944 7.817 11.185 1.00 90.06 79 ARG A CA 1
ATOM 562 C C . ARG A 1 79 ? 0.096 7.550 12.269 1.00 90.06 79 ARG A C 1
ATOM 564 O O . ARG A 1 79 ? 0.013 8.120 13.352 1.00 90.06 79 ARG A O 1
ATOM 571 N N . VAL A 1 80 ? 1.063 6.688 11.961 1.00 86.12 80 VAL A N 1
ATOM 572 C CA . VAL A 1 80 ? 2.201 6.371 12.854 1.00 86.12 80 VAL A CA 1
ATOM 573 C C . VAL A 1 80 ? 3.414 7.259 12.546 1.00 86.12 80 VAL A C 1
ATOM 575 O O . VAL A 1 80 ? 4.367 7.304 13.312 1.00 86.12 80 VAL A O 1
ATOM 578 N N . ASP A 1 81 ? 3.373 7.970 11.421 1.00 67.00 81 ASP A N 1
ATOM 579 C CA . ASP A 1 81 ? 4.426 8.819 10.864 1.00 67.00 81 ASP A CA 1
ATOM 580 C C . ASP A 1 81 ? 4.063 10.318 10.852 1.00 67.00 81 ASP A C 1
ATOM 582 O O . ASP A 1 81 ? 4.710 11.095 10.148 1.00 67.00 81 ASP A O 1
ATOM 586 N N . ALA A 1 82 ? 3.029 10.714 11.608 1.00 50.06 82 ALA A N 1
ATOM 587 C CA . ALA A 1 82 ? 2.605 12.107 11.775 1.00 50.06 82 ALA A CA 1
ATOM 588 C C . ALA A 1 82 ? 3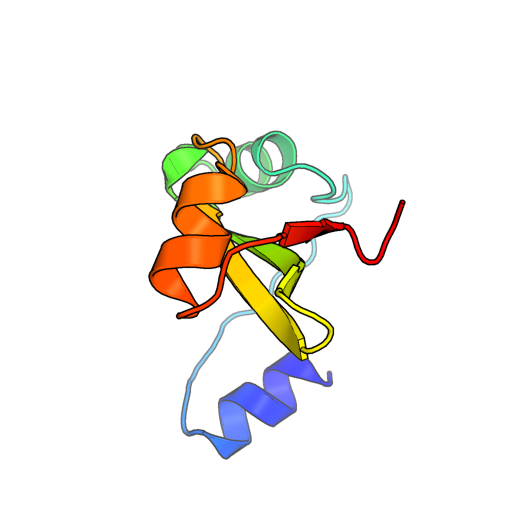.293 12.794 12.962 1.00 50.06 82 ALA A C 1
ATOM 590 O O . ALA A 1 82 ? 3.412 12.151 14.030 1.00 50.06 82 ALA A O 1
#

Nearest PDB structures (foldseek):
  3rij-assembly2_B  TM=8.928E-01  e=4.255E-05  Thermus thermophilus HB8
  3ri0-assembly2_B  TM=8.999E-01  e=1.219E-04  Thermus thermophilus HB8
  3ri0-assembly1_A  TM=8.930E-01  e=2.865E-04  Thermus thermophilus HB8
  5znj-assembly1_A-2  TM=8.537E-01  e=3.057E-03  Staphylococcus aureus
  5znk-assembly1_A  TM=7.790E-01  e=3.487E-03  Staphylococcus aureus

Radius of gyration: 15.15 Å; Cα contacts (8 Å, |Δi|>4): 106; chains: 1; bounding box: 32×32×38 Å

Secondary structure (DSSP, 8-state):
-HHHHHHHHTT--------TT---SHHHHHHHHT--GGG-EEEEEEEETTEEEEEEEETT----HHHHHHHTT-S-EEES--

Mean predicted aligned error: 3.68 Å

Solvent-accessible surface area (backbone atoms only — not comparable to full-atom values): 5077 Å² total; per-residue (Å²): 104,75,69,59,54,53,34,48,76,72,73,45,88,80,89,88,84,87,61,94,92,50,57,91,44,42,60,45,41,14,64,75,72,74,51,60,33,58,79,30,74,42,82,45,62,32,27,35,75,83,44,82,45,76,46,81,38,39,43,71,55,79,88,53,54,64,60,48,8,52,75,73,74,38,78,46,53,44,70,73,86,115